Protein AF-A0A382EMK4-F1 (afdb_monomer)

pLDDT: mean 79.68, std 17.83, range [37.69, 95.69]

Radius of gyration: 15.6 Å; Cα contacts (8 Å, |Δi|>4): 107; chains: 1; bounding box: 36×41×38 Å

Secondary structure (DSSP, 8-state):
-------TT-------EEEEEEE-TTS-EEEEEEEHHHHHHT----TT---EEE-HHHHHHHHHTT-EEE-GGGS--SS-EEEEGGG-

Structure (mmCIF, N/CA/C/O backbone):
data_AF-A0A382EMK4-F1
#
_entry.id   AF-A0A382EMK4-F1
#
loop_
_atom_site.group_PDB
_atom_site.id
_atom_site.type_symbol
_atom_site.label_atom_id
_atom_site.label_alt_id
_atom_site.label_comp_id
_atom_site.label_asym_id
_atom_site.label_entity_id
_atom_site.label_seq_id
_atom_site.pdbx_PDB_ins_code
_atom_site.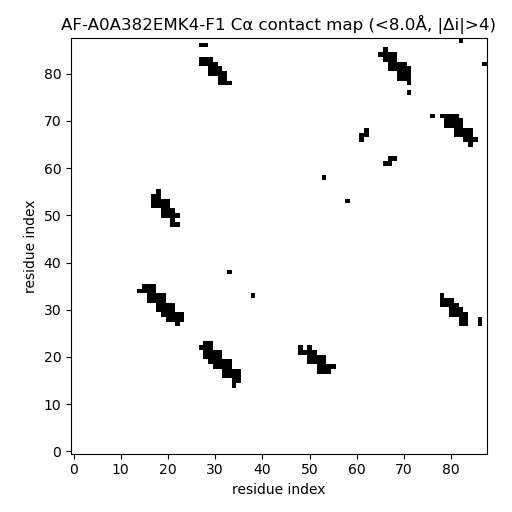Cartn_x
_atom_site.Cartn_y
_atom_site.Cartn_z
_atom_site.occupancy
_atom_site.B_iso_or_equiv
_atom_site.auth_seq_id
_atom_site.auth_comp_id
_atom_site.auth_asym_id
_atom_site.auth_atom_id
_atom_site.pdbx_PDB_model_num
ATOM 1 N N . MET A 1 1 ? 1.071 26.863 10.464 1.00 37.69 1 MET A N 1
ATOM 2 C CA . MET A 1 1 ? 2.176 27.363 11.308 1.00 37.69 1 MET A CA 1
ATOM 3 C C . MET A 1 1 ? 2.652 26.188 12.139 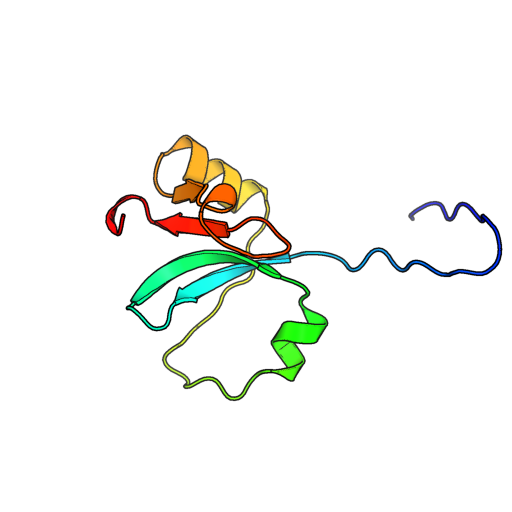1.00 37.69 1 MET A C 1
ATOM 5 O O . MET A 1 1 ? 1.855 25.683 12.911 1.00 37.69 1 MET A O 1
ATOM 9 N N . GLY A 1 2 ? 3.852 25.670 11.881 1.00 43.66 2 GLY A N 1
ATOM 10 C CA . GLY A 1 2 ? 4.460 24.607 12.687 1.00 43.66 2 GLY A CA 1
ATOM 11 C C . GLY A 1 2 ? 5.642 25.191 13.454 1.00 43.66 2 GLY A C 1
ATOM 12 O O . GLY A 1 2 ? 6.404 25.961 12.871 1.00 43.66 2 GLY A O 1
ATOM 13 N N . GLU A 1 3 ? 5.745 24.884 14.744 1.00 41.56 3 GLU A N 1
ATOM 14 C CA . GLU A 1 3 ? 6.866 25.290 15.597 1.00 41.56 3 GLU A CA 1
ATOM 15 C C . GLU A 1 3 ? 8.171 24.607 15.172 1.00 41.56 3 GLU A C 1
ATOM 17 O O . GLU A 1 3 ? 8.191 23.432 14.803 1.00 41.56 3 GLU A O 1
ATOM 22 N N . VAL A 1 4 ? 9.269 25.363 15.241 1.00 43.16 4 VAL A N 1
ATOM 23 C CA . VAL A 1 4 ? 10.635 24.899 14.977 1.00 43.16 4 VAL A CA 1
ATOM 24 C C . VAL A 1 4 ? 11.377 24.867 16.310 1.00 43.16 4 VAL A C 1
ATOM 26 O O . VAL A 1 4 ? 11.608 25.913 16.911 1.00 43.16 4 VAL A O 1
ATOM 29 N N . VAL A 1 5 ? 11.764 23.676 16.766 1.00 47.75 5 VAL A N 1
ATOM 30 C CA . VAL A 1 5 ? 12.616 23.485 17.950 1.00 47.75 5 VAL A CA 1
ATOM 31 C C . VAL A 1 5 ? 14.049 23.219 17.479 1.00 47.75 5 VAL A C 1
ATOM 33 O O . VAL A 1 5 ? 14.284 22.301 16.694 1.00 47.75 5 VAL A O 1
ATOM 36 N N . TYR A 1 6 ? 15.005 24.037 17.930 1.00 39.62 6 TYR A N 1
ATOM 37 C CA . TYR A 1 6 ? 16.418 23.966 17.541 1.00 39.62 6 TYR A CA 1
ATOM 38 C C . TYR A 1 6 ? 17.232 23.127 18.540 1.00 39.62 6 TYR A C 1
ATOM 40 O O . TYR A 1 6 ? 17.435 23.542 19.677 1.00 39.62 6 TYR A O 1
ATOM 48 N N . TYR A 1 7 ? 17.776 21.997 18.084 1.00 47.28 7 TYR A N 1
ATOM 49 C CA . TYR A 1 7 ? 18.919 21.322 18.708 1.00 47.28 7 TYR A CA 1
ATOM 50 C C . TYR A 1 7 ? 20.067 21.285 17.687 1.00 47.28 7 TYR A C 1
ATOM 52 O O . TYR A 1 7 ? 19.821 21.168 16.489 1.00 47.28 7 TYR A O 1
ATOM 60 N N . GLY A 1 8 ? 21.302 21.472 18.164 1.00 43.00 8 GLY A N 1
ATOM 61 C CA . GLY A 1 8 ? 22.533 21.722 17.400 1.00 43.00 8 GLY A CA 1
ATOM 62 C C . GLY A 1 8 ? 22.591 21.203 15.956 1.00 43.00 8 GLY A C 1
ATOM 63 O O . GLY A 1 8 ? 22.501 20.009 15.710 1.00 43.00 8 GLY A O 1
ATOM 64 N N . SER A 1 9 ? 22.785 22.135 15.016 1.00 47.94 9 SER A N 1
ATOM 65 C CA . SER A 1 9 ? 23.406 21.968 13.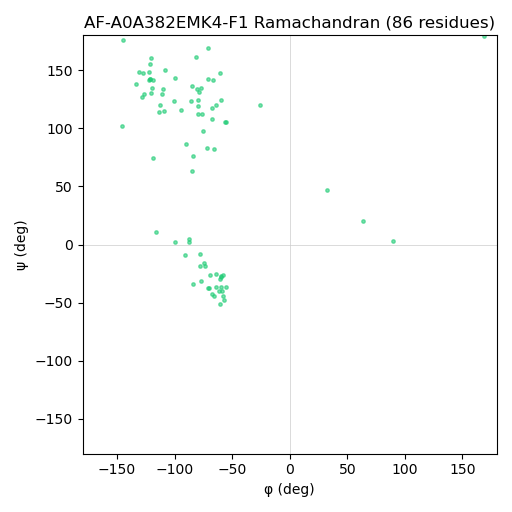687 1.00 47.94 9 SER A CA 1
ATOM 66 C C . SER A 1 9 ? 23.243 20.624 12.956 1.00 47.94 9 SER A C 1
ATOM 68 O O . SER A 1 9 ? 24.191 20.113 12.365 1.00 47.94 9 SER A O 1
ATOM 70 N N . MET A 1 10 ? 22.029 20.085 12.903 1.00 40.78 10 MET A N 1
ATOM 71 C CA . MET A 1 10 ? 21.636 19.130 11.874 1.00 40.78 10 MET A CA 1
ATOM 72 C C . MET A 1 10 ? 20.163 19.387 11.573 1.00 40.78 10 MET A C 1
ATOM 74 O O . MET A 1 10 ? 19.283 19.026 12.349 1.00 40.78 10 MET A O 1
ATOM 78 N N . LEU A 1 11 ? 19.884 20.071 10.460 1.00 43.16 11 LEU A N 1
ATOM 79 C CA . LEU A 1 11 ? 18.532 20.161 9.915 1.00 43.16 11 LEU A CA 1
ATOM 80 C C . LEU A 1 11 ? 18.124 18.755 9.466 1.00 43.16 11 LEU A C 1
ATOM 82 O O . LEU A 1 11 ? 18.229 18.410 8.290 1.00 43.16 11 LEU A O 1
ATOM 86 N N . VAL A 1 12 ? 17.662 17.925 10.400 1.00 46.59 12 VAL A N 1
ATOM 87 C CA . VAL A 1 12 ? 16.920 16.716 10.062 1.00 46.59 12 VAL A CA 1
ATOM 88 C C . VAL A 1 12 ? 15.561 17.204 9.576 1.00 46.59 12 VAL A C 1
ATOM 90 O O . VAL A 1 12 ? 14.601 17.294 10.337 1.00 46.59 12 VAL A O 1
ATOM 93 N N . LYS A 1 13 ? 15.476 17.590 8.296 1.00 50.47 13 LYS A N 1
ATOM 94 C CA . LYS A 1 13 ? 14.182 17.659 7.615 1.00 50.47 13 LYS A CA 1
ATOM 95 C C . LYS A 1 13 ? 13.585 16.266 7.767 1.00 50.47 13 LYS A C 1
ATOM 97 O O . LYS A 1 13 ? 14.058 15.337 7.117 1.00 50.47 13 LYS A O 1
ATOM 102 N N . GLN A 1 14 ? 12.593 16.108 8.641 1.00 52.66 14 GLN A N 1
ATOM 103 C CA . GLN A 1 14 ? 11.781 14.900 8.647 1.00 52.66 14 GLN A CA 1
ATOM 104 C C . GLN A 1 14 ? 11.204 14.772 7.242 1.00 52.66 14 GLN A C 1
ATOM 106 O O . GLN A 1 14 ? 10.357 15.568 6.827 1.00 52.66 14 GLN A O 1
ATOM 111 N N . LYS A 1 15 ? 11.748 13.835 6.467 1.00 64.56 15 LYS A N 1
ATOM 112 C CA . LYS A 1 15 ? 11.269 13.587 5.119 1.00 64.56 15 LYS A CA 1
ATOM 113 C C . LYS A 1 15 ? 9.838 13.100 5.246 1.00 64.56 15 LYS A C 1
ATOM 115 O O . LYS A 1 15 ? 9.560 12.113 5.926 1.00 64.56 15 LYS A O 1
ATOM 120 N N . LYS A 1 16 ? 8.921 13.847 4.642 1.00 74.56 16 LYS A N 1
ATOM 121 C CA . LYS A 1 16 ? 7.499 13.548 4.715 1.00 74.56 16 LYS A CA 1
ATOM 122 C C . LYS A 1 16 ? 7.256 12.244 3.957 1.00 74.56 16 LYS A C 1
ATOM 124 O O . LYS A 1 16 ? 7.374 12.213 2.733 1.00 74.56 16 LYS A O 1
ATOM 129 N N . LYS A 1 17 ? 6.979 11.164 4.690 1.00 85.19 17 LYS A N 1
ATOM 130 C CA . LYS A 1 17 ? 6.557 9.892 4.098 1.00 85.19 17 LYS A CA 1
ATOM 131 C C . LYS A 1 17 ? 5.135 10.053 3.551 1.00 85.19 17 LYS A C 1
ATOM 133 O O . LYS A 1 17 ? 4.314 10.773 4.121 1.00 85.19 17 LYS A O 1
ATOM 138 N N . HIS A 1 18 ? 4.868 9.428 2.414 1.00 92.25 18 HIS A N 1
ATOM 139 C CA . HIS A 1 18 ? 3.582 9.444 1.726 1.00 92.25 18 HIS A CA 1
ATOM 140 C C . HIS A 1 18 ? 3.138 8.015 1.439 1.00 92.25 18 HIS A C 1
ATOM 142 O O . HIS A 1 18 ? 3.972 7.166 1.153 1.00 92.25 18 HIS A O 1
ATOM 148 N N . LEU A 1 19 ? 1.833 7.754 1.448 1.00 94.12 19 LEU A N 1
ATOM 149 C CA . LEU A 1 19 ? 1.295 6.460 1.044 1.00 94.12 19 LEU A CA 1
ATOM 150 C C . LEU A 1 19 ? 1.090 6.433 -0.468 1.00 94.12 19 LEU A C 1
ATOM 152 O O . LEU A 1 19 ? 0.379 7.279 -1.014 1.00 94.12 19 LEU A O 1
ATOM 156 N N . LEU A 1 20 ? 1.704 5.461 -1.130 1.00 93.75 20 LEU A N 1
ATOM 157 C CA . LEU A 1 20 ? 1.613 5.238 -2.564 1.00 93.75 20 LEU A CA 1
ATOM 158 C C . LEU A 1 20 ? 0.896 3.919 -2.830 1.00 93.75 20 LEU A C 1
ATOM 160 O O . LEU A 1 20 ? 1.420 2.853 -2.522 1.00 93.75 20 LEU A O 1
ATOM 164 N N . LEU A 1 21 ? -0.283 4.003 -3.435 1.00 93.00 21 LEU A N 1
ATOM 165 C CA . LEU A 1 21 ? -0.969 2.876 -4.047 1.00 93.00 21 LEU A CA 1
ATOM 166 C C . LEU A 1 21 ? -0.347 2.618 -5.422 1.00 93.00 21 LEU A C 1
ATOM 168 O O . LEU A 1 21 ? -0.374 3.491 -6.295 1.00 93.00 21 LEU A O 1
ATOM 172 N N . SER A 1 22 ? 0.205 1.428 -5.607 1.00 91.44 22 SER A N 1
ATOM 173 C CA . SER A 1 22 ? 0.841 1.005 -6.850 1.00 91.44 22 SER A CA 1
ATOM 174 C C . SER A 1 22 ? 0.604 -0.485 -7.090 1.00 91.44 22 SER A C 1
ATOM 176 O O . SER A 1 22 ? -0.009 -1.187 -6.284 1.00 91.44 22 SER A O 1
ATOM 178 N N . THR A 1 23 ? 1.070 -0.962 -8.233 1.00 89.69 23 THR A N 1
ATOM 179 C CA . THR A 1 23 ? 1.084 -2.381 -8.581 1.00 89.69 23 THR A CA 1
ATOM 180 C C . THR A 1 23 ? 2.533 -2.836 -8.590 1.00 89.69 23 THR A C 1
ATOM 182 O O . THR A 1 23 ? 3.388 -2.178 -9.188 1.00 89.69 23 THR A O 1
ATOM 185 N N . SER A 1 24 ? 2.827 -3.929 -7.899 1.00 85.69 24 SER A N 1
ATOM 186 C CA . SER A 1 24 ? 4.144 -4.554 -7.930 1.00 85.69 24 SER A CA 1
ATOM 187 C C . SER A 1 24 ? 4.407 -5.220 -9.288 1.00 85.69 24 SER A C 1
ATOM 189 O O . SER A 1 24 ? 3.515 -5.365 -10.126 1.00 85.69 24 SER A O 1
ATOM 191 N N . ASN A 1 25 ? 5.654 -5.628 -9.533 1.00 81.81 25 ASN A N 1
ATOM 192 C CA . ASN A 1 25 ? 6.049 -6.222 -10.818 1.00 81.81 25 ASN A CA 1
ATOM 193 C C . ASN A 1 25 ? 5.352 -7.561 -11.117 1.00 81.81 25 ASN A C 1
ATOM 195 O O . ASN A 1 25 ? 5.216 -7.928 -12.279 1.00 81.81 25 ASN A O 1
ATOM 199 N N . ASP A 1 26 ? 4.924 -8.278 -10.083 1.00 83.31 26 ASP A N 1
ATOM 200 C CA . ASP A 1 26 ? 4.156 -9.524 -10.137 1.00 83.31 26 ASP A CA 1
ATOM 201 C C . ASP A 1 26 ? 2.633 -9.300 -10.200 1.00 83.31 26 ASP A C 1
ATOM 203 O O . ASP A 1 26 ? 1.872 -10.262 -10.221 1.00 83.31 26 ASP A O 1
ATOM 207 N N . GLY A 1 27 ? 2.175 -8.045 -10.292 1.00 84.94 27 GLY A N 1
ATOM 208 C CA . GLY A 1 27 ? 0.762 -7.709 -10.483 1.00 84.94 27 GLY A CA 1
ATOM 209 C C . GLY A 1 27 ? -0.043 -7.540 -9.193 1.00 84.94 27 GLY A C 1
ATOM 210 O O . GLY A 1 27 ? -1.241 -7.276 -9.273 1.00 84.94 27 GLY A O 1
ATOM 211 N N . VAL A 1 28 ? 0.591 -7.639 -8.022 1.00 89.31 28 VAL A N 1
ATOM 212 C CA . VAL A 1 28 ? -0.072 -7.473 -6.722 1.00 89.31 28 VAL A CA 1
ATOM 213 C C . VAL A 1 28 ? -0.318 -5.992 -6.435 1.00 89.31 28 VAL A C 1
ATOM 215 O O . VAL A 1 28 ? 0.551 -5.134 -6.616 1.00 89.31 28 VAL A O 1
ATOM 218 N N . VAL A 1 29 ? -1.521 -5.662 -5.967 1.00 92.19 29 VAL A N 1
ATOM 219 C CA . VAL A 1 29 ? -1.844 -4.288 -5.567 1.00 92.19 29 V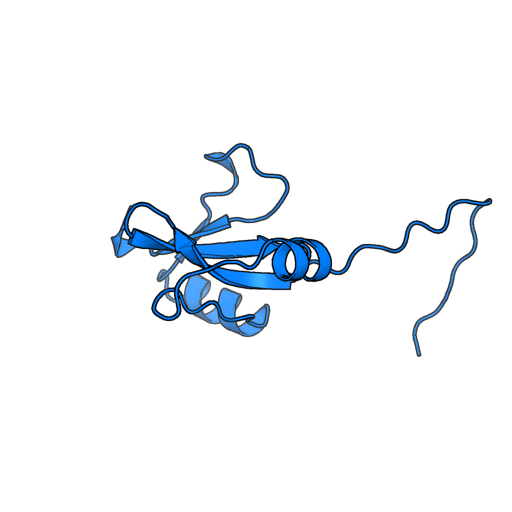AL A CA 1
ATOM 220 C C . VAL A 1 29 ? -1.288 -4.018 -4.172 1.00 92.19 29 VAL A C 1
ATOM 222 O O . VAL A 1 29 ? -1.614 -4.717 -3.211 1.00 92.19 29 VAL A O 1
ATOM 225 N N . VAL A 1 30 ? -0.472 -2.970 -4.048 1.00 93.12 30 VAL A N 1
ATOM 226 C CA . VAL A 1 30 ? 0.221 -2.621 -2.803 1.00 93.12 30 VAL A CA 1
ATOM 227 C C . VAL A 1 30 ? 0.059 -1.150 -2.443 1.00 93.12 30 VAL A C 1
ATOM 229 O O . VAL A 1 30 ? -0.017 -0.281 -3.310 1.00 93.12 30 VAL A O 1
ATOM 232 N N . ILE A 1 31 ? 0.047 -0.869 -1.145 1.00 94.62 31 ILE A N 1
ATOM 233 C CA . ILE A 1 31 ? 0.195 0.468 -0.575 1.00 94.62 31 ILE A CA 1
ATOM 234 C C . ILE A 1 31 ? 1.527 0.489 0.169 1.00 94.62 31 ILE A C 1
ATOM 236 O O . ILE A 1 31 ? 1.718 -0.291 1.099 1.00 94.62 31 ILE A O 1
ATOM 240 N N . ALA A 1 32 ? 2.439 1.373 -0.223 1.00 93.50 32 ALA A N 1
ATOM 241 C CA . ALA A 1 32 ? 3.748 1.513 0.412 1.00 93.50 32 ALA A CA 1
ATOM 242 C C . ALA A 1 32 ? 3.965 2.934 0.939 1.00 93.50 32 ALA A C 1
ATOM 244 O O . ALA A 1 32 ? 3.589 3.913 0.291 1.00 93.50 32 ALA A O 1
ATOM 245 N N . GLU A 1 33 ? 4.605 3.058 2.097 1.00 93.38 33 GLU A N 1
ATOM 246 C CA . GLU A 1 33 ? 5.134 4.333 2.573 1.00 93.38 33 GLU A CA 1
ATOM 247 C C . GLU A 1 33 ? 6.414 4.698 1.838 1.00 93.38 33 GLU A C 1
ATOM 249 O O . GLU A 1 33 ? 7.451 4.082 2.047 1.00 93.38 33 GLU A O 1
ATOM 254 N N . VAL A 1 34 ? 6.362 5.749 1.031 1.00 90.75 34 VAL A N 1
ATOM 255 C CA . VAL A 1 34 ? 7.473 6.190 0.193 1.00 90.75 34 VAL A CA 1
ATOM 256 C C . VAL A 1 34 ? 7.887 7.623 0.498 1.00 90.75 34 VAL A C 1
ATOM 258 O O . VAL A 1 34 ? 7.089 8.464 0.922 1.00 90.75 34 VAL A O 1
ATOM 261 N N . GLU A 1 35 ? 9.141 7.941 0.197 1.00 89.00 35 GLU A N 1
ATOM 262 C CA . GLU A 1 35 ? 9.581 9.324 0.049 1.00 89.00 35 GLU A CA 1
ATOM 263 C C . GLU A 1 35 ? 9.176 9.832 -1.337 1.00 89.00 35 GLU A C 1
ATOM 265 O O . GLU A 1 35 ? 9.699 9.382 -2.359 1.00 89.00 35 GLU A O 1
ATOM 270 N N . ARG A 1 36 ? 8.241 10.785 -1.386 1.00 83.44 36 ARG A N 1
ATOM 271 C CA . ARG A 1 36 ? 7.677 11.277 -2.651 1.00 83.44 36 ARG A CA 1
ATOM 272 C C . ARG A 1 36 ? 8.735 11.841 -3.602 1.00 83.44 36 ARG A C 1
ATOM 274 O O . ARG A 1 36 ? 8.720 11.503 -4.779 1.00 83.44 36 ARG A O 1
ATOM 281 N N . GLU A 1 37 ? 9.664 12.644 -3.088 1.00 81.38 37 GLU A N 1
ATOM 282 C CA . GLU A 1 37 ? 10.736 13.254 -3.889 1.00 81.38 37 GLU A CA 1
ATOM 283 C C . GLU A 1 37 ? 11.642 12.193 -4.536 1.00 81.38 37 GLU A C 1
ATOM 285 O O . GLU A 1 37 ? 12.015 12.319 -5.701 1.00 81.38 37 GLU A O 1
ATOM 290 N N . ALA A 1 38 ? 11.953 11.117 -3.806 1.00 79.25 38 ALA A N 1
ATOM 291 C CA . ALA A 1 38 ? 12.760 10.017 -4.322 1.00 79.25 38 ALA A CA 1
ATOM 292 C C . ALA A 1 38 ? 12.003 9.201 -5.383 1.00 79.25 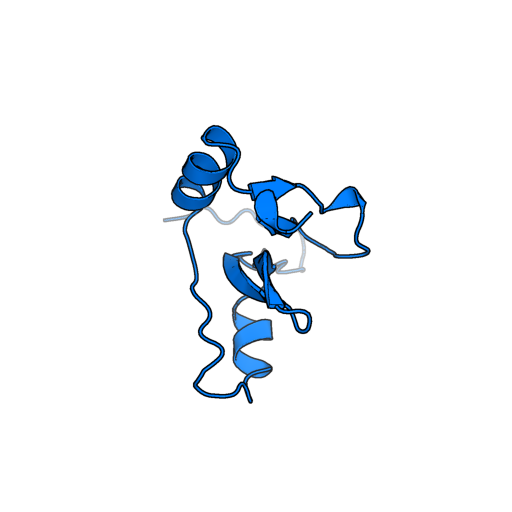38 ALA A C 1
ATOM 294 O O . ALA A 1 38 ? 12.599 8.781 -6.372 1.00 79.25 38 ALA A O 1
ATOM 295 N N . GLU A 1 39 ? 10.696 8.989 -5.209 1.00 80.12 39 GLU A N 1
ATOM 296 C CA . GLU A 1 39 ? 9.874 8.273 -6.193 1.00 80.12 39 GLU A CA 1
ATOM 297 C C . GLU A 1 39 ? 9.639 9.079 -7.473 1.00 80.12 39 GLU A C 1
ATOM 299 O O . GLU A 1 39 ? 9.663 8.512 -8.563 1.00 80.12 39 GLU A O 1
ATOM 304 N N . GLU A 1 40 ? 9.460 10.398 -7.380 1.00 76.06 40 GLU A N 1
ATOM 305 C CA . GLU A 1 40 ? 9.298 11.262 -8.556 1.00 76.06 40 GLU A CA 1
ATOM 306 C C . GLU A 1 40 ? 10.564 11.280 -9.432 1.00 76.06 40 GLU A C 1
ATOM 308 O O . GLU A 1 40 ? 10.455 11.232 -10.658 1.00 76.06 40 GLU A O 1
ATOM 313 N N . GLN A 1 41 ? 11.759 11.233 -8.831 1.00 73.06 41 GLN A N 1
ATOM 314 C CA . GLN A 1 41 ? 13.033 11.162 -9.565 1.00 73.06 41 GLN A CA 1
ATOM 315 C C . GLN A 1 41 ? 13.259 9.822 -10.286 1.00 73.06 41 GLN A C 1
ATOM 317 O O . GLN A 1 41 ? 13.950 9.775 -11.302 1.00 73.06 41 GLN A O 1
ATOM 322 N N . LYS A 1 42 ? 12.662 8.726 -9.800 1.00 71.50 42 LYS A N 1
ATOM 323 C CA . LYS A 1 42 ? 12.798 7.385 -10.400 1.00 71.50 42 LYS A CA 1
ATOM 324 C C . LYS A 1 42 ? 11.939 7.182 -11.655 1.00 71.50 42 LYS A C 1
ATOM 326 O O . LYS A 1 42 ? 12.047 6.141 -12.307 1.00 71.50 42 LYS A O 1
ATOM 331 N N . LYS A 1 43 ? 11.046 8.116 -12.009 1.00 64.81 43 LYS A N 1
ATOM 332 C CA . LYS A 1 43 ? 10.008 7.860 -13.020 1.00 64.81 43 LYS A CA 1
ATOM 333 C C . LYS A 1 43 ? 10.530 7.864 -14.464 1.00 64.81 43 LYS A C 1
ATOM 335 O O . LYS A 1 43 ? 10.544 8.880 -15.147 1.00 64.81 43 LYS A O 1
ATOM 340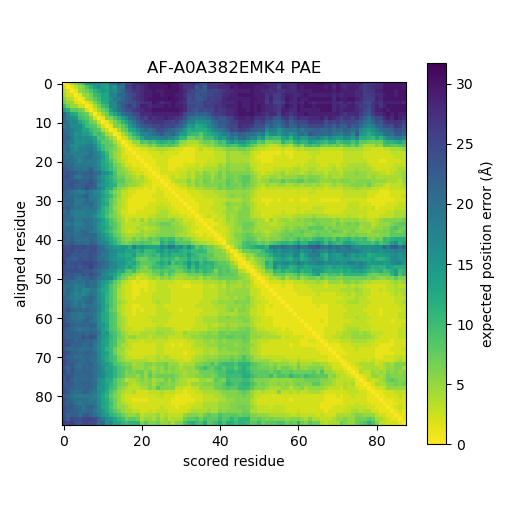 N N . LYS A 1 44 ? 10.786 6.652 -14.969 1.00 61.94 44 LYS A N 1
ATOM 341 C CA . LYS A 1 44 ? 10.406 6.198 -16.322 1.00 61.94 44 LYS A CA 1
ATOM 342 C C . LYS A 1 44 ? 9.466 4.993 -16.179 1.00 61.94 44 LYS A C 1
ATOM 344 O O . LYS A 1 44 ? 9.898 3.857 -16.341 1.00 61.94 44 LYS A O 1
ATOM 349 N N . LYS A 1 45 ? 8.202 5.217 -15.797 1.00 65.06 45 LYS A N 1
ATOM 350 C CA . LYS A 1 45 ? 7.202 4.135 -15.702 1.00 65.06 45 LYS A CA 1
ATOM 351 C C . LYS A 1 45 ? 6.296 4.126 -16.941 1.00 65.06 45 LYS A C 1
ATOM 353 O O . LYS A 1 45 ? 5.986 5.203 -17.456 1.00 65.06 45 LYS A O 1
ATOM 358 N N . PRO A 1 46 ? 5.888 2.947 -17.441 1.00 64.38 46 PRO A N 1
ATOM 359 C CA . PRO A 1 46 ? 4.936 2.856 -18.540 1.00 64.38 46 PRO A CA 1
ATOM 360 C C . PRO A 1 46 ? 3.595 3.502 -18.182 1.00 64.38 46 PRO A C 1
ATOM 362 O O . PRO A 1 46 ? 3.157 3.423 -17.038 1.00 64.38 46 PRO A O 1
ATOM 365 N N . VAL A 1 47 ? 2.904 4.075 -19.169 1.00 61.12 47 VAL A N 1
ATOM 366 C CA . VAL A 1 47 ? 1.632 4.808 -18.977 1.00 61.12 47 VAL A CA 1
ATOM 367 C C . VAL A 1 47 ? 0.530 3.949 -18.329 1.00 61.12 47 VAL A C 1
ATOM 369 O O . VAL A 1 47 ? -0.356 4.486 -17.664 1.00 61.12 47 VAL A O 1
ATOM 372 N N . TRP A 1 48 ? 0.586 2.622 -18.490 1.00 61.47 48 TRP A N 1
ATOM 373 C CA . TRP A 1 48 ? -0.382 1.687 -17.903 1.00 61.47 48 TRP A CA 1
ATOM 374 C C . TRP A 1 48 ? -0.166 1.412 -16.406 1.00 61.47 48 TRP A C 1
ATOM 376 O O . TRP A 1 48 ? -1.094 0.967 -15.738 1.00 61.47 48 TRP A O 1
ATOM 386 N N . LEU A 1 49 ? 1.018 1.706 -15.860 1.00 67.94 49 LEU A N 1
ATOM 387 C CA . LEU A 1 49 ? 1.313 1.614 -14.429 1.00 67.94 49 LEU A CA 1
ATOM 388 C C . LEU A 1 49 ? 0.994 2.960 -13.776 1.00 67.94 49 LEU A C 1
ATOM 390 O O . LEU A 1 49 ? 1.846 3.844 -13.659 1.00 67.94 49 LEU A O 1
ATOM 394 N N . ARG A 1 50 ? -0.274 3.129 -13.391 1.00 71.81 50 ARG A N 1
ATOM 395 C CA . ARG A 1 50 ? -0.715 4.300 -12.632 1.00 71.81 50 ARG A CA 1
ATOM 396 C C . ARG A 1 50 ? -0.480 4.092 -11.149 1.00 71.81 50 ARG A C 1
ATOM 398 O O . ARG A 1 50 ? -0.821 3.058 -10.588 1.00 71.81 50 ARG A O 1
ATOM 405 N N . GLU A 1 51 ? 0.038 5.135 -10.524 1.00 85.69 51 GLU A N 1
ATOM 406 C CA . GLU A 1 51 ? 0.279 5.174 -9.092 1.00 85.69 51 GLU A CA 1
ATOM 407 C C . GLU A 1 51 ? -0.489 6.340 -8.496 1.00 85.69 51 GLU A C 1
ATOM 409 O O . GLU A 1 51 ? -0.574 7.414 -9.102 1.00 85.69 51 GLU A O 1
ATOM 414 N N . TYR A 1 52 ? -1.030 6.133 -7.305 1.00 89.88 52 TYR A N 1
ATOM 415 C CA . TYR A 1 52 ? -1.885 7.101 -6.642 1.00 89.88 52 TYR A CA 1
ATOM 416 C C . TYR A 1 52 ? -1.384 7.351 -5.230 1.00 89.88 52 TYR A C 1
ATOM 418 O O . TYR A 1 52 ? -1.223 6.419 -4.448 1.00 89.88 52 TYR A O 1
ATOM 426 N N . TYR A 1 53 ? -1.168 8.616 -4.885 1.00 92.19 53 TYR A N 1
ATOM 427 C CA . TYR A 1 53 ? -0.934 8.982 -3.494 1.00 92.19 53 TYR A CA 1
ATOM 428 C C . TYR A 1 53 ? -2.266 9.035 -2.756 1.00 92.19 53 TYR A C 1
ATOM 430 O O . TYR A 1 53 ? -3.212 9.665 -3.233 1.00 92.19 53 TYR A O 1
ATOM 438 N N . ILE A 1 54 ? -2.332 8.385 -1.599 1.00 93.38 54 ILE A N 1
ATOM 439 C CA . ILE A 1 54 ? -3.540 8.317 -0.773 1.00 93.38 54 ILE A CA 1
ATOM 440 C C . ILE A 1 54 ? -3.288 8.916 0.614 1.00 93.38 54 ILE A C 1
ATOM 442 O O . ILE A 1 54 ? -2.144 9.067 1.045 1.00 93.38 54 ILE A O 1
ATOM 446 N N . SER A 1 55 ? -4.363 9.290 1.307 1.00 94.31 55 SER A N 1
ATOM 447 C CA . SER A 1 55 ? -4.312 9.712 2.710 1.00 94.31 55 SER A CA 1
ATOM 448 C C . SER A 1 55 ? -4.274 8.512 3.661 1.00 94.31 55 SER A C 1
ATOM 450 O O . SER A 1 55 ? -4.675 7.406 3.293 1.00 94.31 55 SER A O 1
ATOM 452 N N . GLU A 1 56 ? -3.849 8.749 4.905 1.00 94.06 56 GLU A N 1
ATOM 453 C CA . GLU A 1 56 ? -3.901 7.744 5.978 1.00 94.06 56 GLU A CA 1
ATOM 454 C C . GLU A 1 56 ? -5.344 7.271 6.229 1.00 94.06 56 GLU A C 1
ATOM 456 O O . GLU A 1 56 ? -5.580 6.075 6.341 1.00 94.06 56 GLU A O 1
ATOM 461 N N . ASP A 1 57 ? -6.330 8.176 6.192 1.00 95.69 57 ASP A N 1
ATOM 462 C CA . ASP A 1 57 ? -7.750 7.826 6.365 1.00 95.69 57 ASP A CA 1
ATOM 463 C C . ASP A 1 57 ? -8.238 6.824 5.306 1.00 95.69 57 ASP A C 1
ATOM 465 O O . ASP A 1 57 ? -9.036 5.930 5.589 1.00 95.69 57 ASP A O 1
ATOM 469 N N . CYS A 1 58 ? -7.739 6.947 4.069 1.00 94.56 58 CYS A N 1
ATOM 470 C CA . CYS A 1 58 ? -8.056 6.011 2.995 1.00 94.56 58 CYS A CA 1
ATOM 471 C C . CYS A 1 58 ? -7.452 4.629 3.273 1.00 94.56 58 CYS A C 1
ATOM 473 O O . CYS A 1 58 ? -8.124 3.614 3.077 1.00 94.56 58 CYS A O 1
ATOM 475 N N . LEU A 1 59 ? -6.206 4.578 3.753 1.00 94.81 59 LEU A N 1
ATOM 476 C CA . LEU A 1 59 ? -5.579 3.331 4.185 1.00 94.81 59 LEU A CA 1
ATOM 477 C C . LEU A 1 59 ? -6.376 2.699 5.332 1.00 94.81 59 LEU A C 1
ATOM 479 O O . LEU A 1 59 ? -6.776 1.541 5.211 1.00 94.81 59 LEU A O 1
ATOM 483 N N . GLN A 1 60 ? -6.680 3.461 6.383 1.00 95.50 60 GLN A N 1
ATOM 484 C CA . GLN A 1 60 ? -7.396 2.967 7.558 1.00 95.50 60 GLN A CA 1
ATOM 485 C C . GLN A 1 60 ? -8.753 2.363 7.179 1.00 95.50 60 GLN A C 1
ATOM 487 O O . GLN A 1 60 ? -9.037 1.219 7.523 1.00 95.50 60 GLN A O 1
ATOM 492 N N . ALA A 1 61 ? -9.542 3.058 6.354 1.00 95.50 61 ALA A N 1
ATOM 493 C CA . ALA A 1 61 ? -10.833 2.552 5.890 1.00 95.50 61 ALA A CA 1
ATOM 494 C C . ALA A 1 61 ? -10.731 1.227 5.106 1.00 95.50 61 ALA A C 1
ATOM 496 O O . ALA A 1 61 ? -11.685 0.444 5.069 1.00 95.50 61 ALA A O 1
ATOM 497 N N . ASN A 1 62 ? -9.600 0.967 4.442 1.00 94.06 62 ASN A N 1
ATOM 498 C CA . ASN A 1 62 ? -9.360 -0.287 3.732 1.00 94.06 62 ASN A CA 1
ATOM 499 C C . ASN A 1 62 ? -8.846 -1.403 4.656 1.00 94.06 62 ASN A C 1
ATOM 501 O O . ASN A 1 62 ? -9.216 -2.562 4.443 1.00 94.06 62 ASN A O 1
ATOM 505 N N . LEU A 1 63 ? -8.053 -1.070 5.678 1.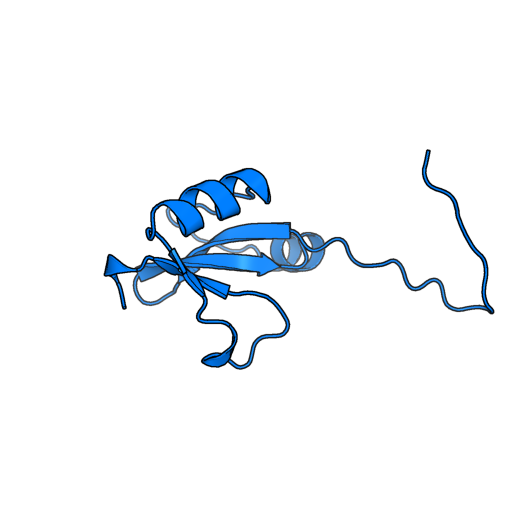00 94.56 63 LEU A N 1
ATOM 506 C CA . LEU A 1 63 ? -7.620 -2.009 6.717 1.00 94.56 63 LEU A CA 1
ATOM 507 C C . LEU A 1 63 ? -8.805 -2.483 7.566 1.00 94.56 63 LEU A C 1
ATOM 509 O O . LEU A 1 63 ? -8.978 -3.686 7.741 1.00 94.56 63 LEU A O 1
ATOM 513 N N . ASP A 1 64 ? -9.687 -1.570 7.978 1.00 95.31 64 ASP A N 1
ATOM 514 C CA . ASP A 1 64 ? -10.890 -1.891 8.765 1.00 95.31 64 ASP A CA 1
ATOM 515 C C . ASP A 1 64 ? -11.838 -2.842 8.019 1.00 95.31 64 ASP A C 1
ATOM 517 O O . ASP A 1 64 ? -12.547 -3.651 8.615 1.00 95.31 64 ASP A O 1
ATOM 521 N N . ARG A 1 65 ? -11.839 -2.768 6.683 1.00 94.56 65 ARG A N 1
ATOM 522 C CA . ARG A 1 65 ? -12.618 -3.649 5.800 1.00 94.56 65 ARG A CA 1
ATOM 523 C C . ARG A 1 65 ? -11.892 -4.949 5.439 1.00 94.56 65 ARG A C 1
ATOM 525 O O . ARG A 1 65 ? -12.408 -5.702 4.614 1.00 94.56 65 ARG A O 1
ATOM 532 N N . GLY A 1 66 ? -10.691 -5.183 5.971 1.00 93.56 66 GLY A N 1
ATOM 533 C CA . GLY A 1 66 ? -9.867 -6.359 5.677 1.00 93.56 66 GLY A CA 1
ATOM 534 C C . GLY A 1 66 ? -9.403 -6.459 4.221 1.00 93.56 66 GLY A C 1
ATOM 535 O O . GLY A 1 66 ? -9.065 -7.546 3.754 1.00 93.56 66 GLY A O 1
ATOM 536 N N . ARG A 1 67 ? -9.411 -5.349 3.466 1.00 94.69 67 ARG A N 1
ATOM 537 C CA . ARG A 1 67 ? -9.043 -5.349 2.038 1.00 94.69 67 ARG A CA 1
ATOM 538 C C . ARG A 1 67 ? -7.543 -5.422 1.820 1.00 94.69 67 ARG A C 1
ATOM 540 O O . ARG A 1 67 ? -7.117 -5.974 0.812 1.00 94.69 67 ARG A O 1
ATOM 547 N N . PHE A 1 68 ? -6.777 -4.851 2.740 1.00 95.62 68 PHE A N 1
ATOM 548 C CA . PHE A 1 68 ? -5.325 -4.882 2.724 1.00 95.62 68 PHE A CA 1
ATOM 549 C C . PHE A 1 68 ? -4.807 -5.518 4.009 1.00 95.62 68 PHE A C 1
ATOM 551 O O . PHE A 1 68 ? -5.420 -5.388 5.068 1.00 95.62 68 PHE A O 1
ATOM 558 N N . THR A 1 69 ? -3.666 -6.184 3.899 1.00 95.00 69 THR A N 1
ATOM 559 C CA . THR A 1 69 ? -2.963 -6.841 4.997 1.00 95.00 69 THR A CA 1
ATOM 560 C C . THR A 1 69 ? -1.579 -6.227 5.140 1.00 95.00 69 THR A C 1
ATOM 562 O O . THR A 1 69 ? -0.878 -6.032 4.147 1.00 95.00 69 THR A O 1
ATOM 565 N N . ASP A 1 70 ? -1.178 -5.936 6.378 1.00 94.31 70 ASP A N 1
ATOM 566 C CA . ASP A 1 70 ? 0.179 -5.491 6.691 1.00 94.31 70 ASP A CA 1
ATOM 567 C C . ASP A 1 70 ? 1.175 -6.636 6.450 1.00 94.31 70 ASP A C 1
ATOM 569 O O . ASP A 1 70 ? 1.124 -7.691 7.090 1.00 94.31 70 ASP A O 1
ATOM 573 N N . VAL A 1 71 ? 2.087 -6.418 5.505 1.00 93.00 71 VAL A N 1
ATOM 574 C CA . VAL A 1 71 ? 3.166 -7.349 5.153 1.00 93.00 71 VAL A CA 1
ATOM 575 C C . VAL A 1 71 ? 4.543 -6.758 5.445 1.00 93.00 71 VAL A C 1
ATOM 577 O O . VAL A 1 71 ? 5.554 -7.354 5.079 1.00 93.00 71 VAL A O 1
ATOM 580 N N . SER A 1 72 ? 4.608 -5.631 6.159 1.00 90.81 72 SER A N 1
ATOM 581 C CA . SER A 1 72 ? 5.845 -4.888 6.430 1.00 90.81 72 SER A CA 1
ATOM 582 C C . SER A 1 72 ? 6.910 -5.765 7.087 1.00 90.81 72 SER A C 1
ATOM 584 O O . SER A 1 72 ? 8.082 -5.679 6.754 1.00 90.81 72 SER A O 1
ATOM 586 N N . ARG A 1 73 ? 6.508 -6.687 7.974 1.00 87.75 73 ARG A N 1
ATOM 587 C CA . ARG A 1 73 ? 7.433 -7.607 8.667 1.00 87.75 73 ARG A CA 1
ATOM 588 C C . ARG A 1 73 ? 7.976 -8.736 7.791 1.00 87.75 73 ARG A C 1
ATOM 590 O O . ARG A 1 73 ? 8.920 -9.409 8.192 1.00 87.75 73 ARG A O 1
ATOM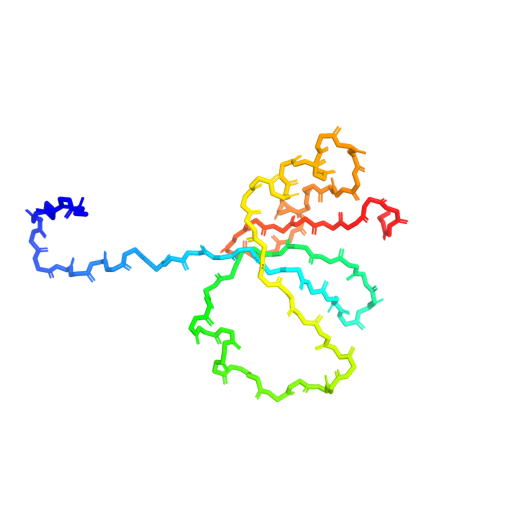 597 N N . LYS A 1 74 ? 7.354 -8.990 6.640 1.00 86.12 74 LYS A N 1
ATOM 598 C CA . LYS A 1 74 ? 7.763 -10.044 5.701 1.00 86.12 74 LYS A CA 1
ATOM 599 C C . LYS A 1 74 ? 8.749 -9.525 4.653 1.00 86.12 74 LYS A C 1
ATOM 601 O O . LYS A 1 74 ? 9.294 -10.322 3.897 1.00 86.12 74 LYS A O 1
ATOM 606 N N . LEU A 1 75 ? 8.963 -8.211 4.594 1.00 83.12 75 LEU A N 1
ATOM 607 C CA . LEU A 1 75 ? 9.757 -7.543 3.571 1.00 83.12 75 LEU A CA 1
ATOM 608 C C . LEU A 1 75 ? 10.903 -6.767 4.222 1.00 83.12 75 LEU A C 1
ATOM 610 O O . LEU A 1 75 ? 10.743 -6.162 5.276 1.00 83.12 75 LEU A O 1
ATOM 614 N N . ASN A 1 76 ? 12.068 -6.758 3.575 1.00 84.31 76 ASN A N 1
ATOM 615 C CA . ASN A 1 76 ? 13.184 -5.912 3.993 1.00 84.31 76 ASN A CA 1
ATOM 616 C C . ASN A 1 76 ? 13.006 -4.504 3.400 1.00 84.31 76 ASN A C 1
ATOM 618 O O . ASN A 1 76 ? 13.617 -4.173 2.382 1.00 84.31 76 ASN A O 1
ATOM 622 N N . TYR A 1 77 ? 12.100 -3.717 3.984 1.00 81.94 77 TYR A N 1
ATOM 623 C CA . TYR A 1 77 ? 11.763 -2.369 3.525 1.00 81.94 77 TYR A CA 1
ATOM 624 C C . TYR A 1 77 ? 11.711 -1.369 4.685 1.00 81.94 77 TYR A C 1
ATOM 626 O O . TYR A 1 77 ? 11.158 -1.664 5.742 1.00 81.94 77 TYR A O 1
ATOM 634 N N . ASP A 1 78 ? 12.254 -0.168 4.470 1.00 82.25 78 ASP A N 1
ATOM 635 C CA . ASP A 1 78 ? 12.266 0.921 5.459 1.00 82.25 78 ASP A CA 1
ATOM 636 C C . ASP A 1 78 ? 10.960 1.746 5.432 1.00 82.25 78 ASP A C 1
ATOM 638 O O . ASP A 1 78 ? 10.915 2.942 5.114 1.00 82.25 78 ASP A O 1
ATOM 642 N N . GLY A 1 79 ? 9.852 1.075 5.748 1.00 86.88 79 GLY A N 1
ATOM 643 C CA . GLY A 1 79 ? 8.519 1.669 5.799 1.00 86.88 79 GLY A CA 1
ATOM 644 C C . GLY A 1 79 ? 7.411 0.630 5.923 1.00 86.88 79 GLY A C 1
ATOM 645 O O . GLY A 1 79 ? 7.664 -0.576 5.955 1.00 86.88 79 GLY A O 1
ATOM 646 N N . ARG A 1 80 ? 6.164 1.102 5.986 1.00 93.19 80 ARG A N 1
ATOM 647 C CA . ARG A 1 80 ? 4.990 0.225 5.977 1.00 93.19 80 ARG A CA 1
ATOM 648 C C . ARG A 1 80 ? 4.642 -0.208 4.552 1.00 93.19 80 ARG A C 1
ATOM 650 O O . ARG A 1 80 ? 4.594 0.623 3.642 1.00 93.19 80 ARG A O 1
ATOM 657 N N . ILE A 1 81 ? 4.379 -1.500 4.371 1.00 93.56 81 ILE A N 1
ATOM 658 C CA . ILE A 1 81 ? 3.848 -2.076 3.132 1.00 93.56 81 ILE A CA 1
ATOM 659 C C . ILE A 1 81 ? 2.595 -2.879 3.458 1.00 93.56 81 ILE A C 1
ATOM 661 O O . ILE A 1 81 ? 2.602 -3.773 4.306 1.00 93.56 81 ILE A O 1
ATOM 665 N N . PHE A 1 82 ? 1.537 -2.596 2.711 1.00 94.69 82 PHE A N 1
ATOM 666 C CA . PHE A 1 82 ? 0.271 -3.302 2.770 1.00 94.69 82 PHE A CA 1
ATOM 667 C C . PHE A 1 82 ? -0.026 -3.908 1.404 1.00 94.69 82 PHE A C 1
ATOM 669 O O . PHE A 1 82 ? 0.043 -3.210 0.394 1.00 94.69 82 PHE A O 1
ATOM 676 N N . ALA A 1 83 ? -0.373 -5.188 1.364 1.00 94.25 83 ALA A N 1
ATOM 677 C CA . 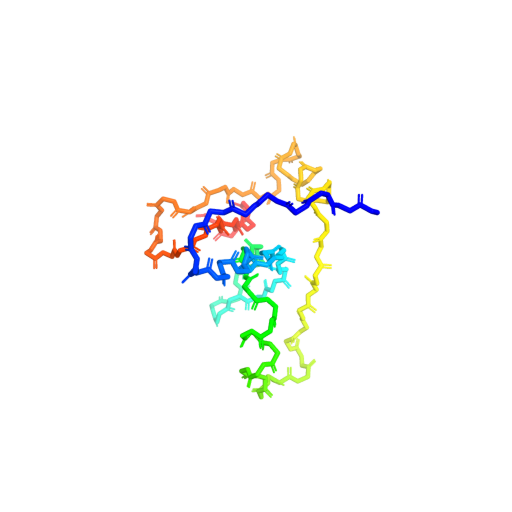ALA A 1 83 ? -0.751 -5.886 0.137 1.00 94.25 83 ALA A CA 1
ATOM 678 C C . ALA A 1 83 ? -2.252 -6.174 0.133 1.00 94.25 83 ALA A C 1
ATOM 680 O O . ALA A 1 83 ? -2.855 -6.339 1.197 1.00 94.25 83 ALA A O 1
ATOM 681 N N . LEU A 1 84 ? -2.864 -6.224 -1.049 1.00 94.06 84 LEU A N 1
ATOM 682 C CA . LEU A 1 84 ? -4.262 -6.610 -1.186 1.00 94.06 84 LEU A CA 1
ATOM 683 C C . LEU A 1 84 ? -4.455 -8.031 -0.641 1.00 94.06 84 LEU A C 1
ATOM 685 O O . LEU A 1 84 ? -3.811 -8.971 -1.091 1.00 94.06 84 LEU A O 1
ATOM 689 N N . THR A 1 85 ? -5.371 -8.202 0.310 1.00 92.44 85 THR A N 1
ATOM 690 C CA . THR A 1 85 ? -5.563 -9.474 1.028 1.00 92.44 85 THR A CA 1
ATOM 691 C C . THR A 1 85 ? -5.931 -10.633 0.100 1.00 92.44 85 THR A C 1
ATOM 693 O O . THR A 1 85 ? -5.653 -11.779 0.416 1.00 92.44 85 THR A O 1
ATOM 696 N N . LYS A 1 86 ? -6.569 -10.350 -1.042 1.00 91.38 86 LYS A N 1
ATOM 697 C CA . LYS A 1 86 ? -6.972 -11.372 -2.021 1.00 91.38 86 LYS A CA 1
ATOM 698 C C . LYS A 1 86 ? -5.811 -11.950 -2.834 1.00 91.38 86 LYS A C 1
ATOM 700 O O . LYS A 1 86 ? -5.996 -13.002 -3.434 1.00 91.38 86 LYS A O 1
ATOM 705 N N . ASP A 1 87 ? -4.682 -11.250 -2.869 1.00 85.06 87 ASP A N 1
ATOM 706 C CA . ASP A 1 87 ? -3.499 -11.624 -3.646 1.00 85.06 87 ASP A CA 1
ATOM 707 C C . ASP A 1 87 ? -2.422 -12.305 -2.771 1.00 85.06 87 ASP A C 1
ATOM 709 O O . ASP A 1 87 ? -1.337 -12.612 -3.264 1.00 85.06 87 ASP A O 1
ATOM 713 N N . LEU A 1 88 ? -2.706 -12.513 -1.475 1.00 80.88 88 LEU A N 1
ATOM 714 C CA . LEU A 1 88 ? -1.853 -13.211 -0.502 1.00 80.88 88 LEU A CA 1
ATOM 715 C C . LEU A 1 88 ? -2.299 -14.662 -0.305 1.00 80.88 88 LEU A C 1
ATOM 717 O O . LEU A 1 88 ? -1.396 -15.506 -0.108 1.00 80.88 88 LEU A O 1
#

Organism: NCBI:txid408172

Sequence (88 aa):
MGEVVYYGSMLVKQKKKHLLLSTSNDGVVVIAEVEREAEEQKKKKPVWLREYYISEDCLQANLDRGRFTDVSRKLNYDGRIFALTKDL

Nearest PDB structures (foldseek):
  6v4x-assembly1_B  TM=3.237E-01  e=1.387E+00  Homo sapiens
  3bgy-assembly2_B  TM=2.287E-01  e=3.673E+00  Acanthamoeba polyphaga mimivirus
  7tdz-assembly1_C  TM=1.706E-01  e=5.080E+00  Xenopus laevis
  6lof-assembly1_A  TM=2.050E-01  e=7.499E+00  Zoanthus sp.

Mean predicted aligned error: 9.44 Å

Solvent-accessible surface area (backbone atoms only — not comparable to full-atom values): 5583 Å² total; per-residue (Å²): 140,80,91,84,83,90,67,86,98,59,88,74,70,76,75,66,69,39,39,36,38,37,62,48,98,89,67,45,49,32,38,33,46,36,51,55,74,64,53,63,75,65,68,83,68,60,89,86,68,66,69,43,79,53,55,70,70,60,52,50,60,33,44,79,68,57,48,38,38,85,44,34,92,81,46,99,57,98,46,57,33,28,36,35,46,91,79,110

Foldseek 3Di:
DDDDDDDPDDPPPVQDWWWKFWADPVGWTKTWTDRPVVVVVPDPDDPVTDMDTDDPVVVVVCVVVVQWDWCVVVDPDPTTMITGNVVD